Protein AF-A0A1I6SJW9-F1 (afdb_monomer_lite)

Foldseek 3Di:
DDDDDDDDLLADFADPVQWDWDDWDQPPVFLKIKTKGWGQQVRGPNRDHPDTHIDIDMDGPHDDDDPPDDPPPPVNPPDDPPPPDDPDDPDDDD

Radius of gyration: 21.53 Å; chains: 1; bounding box: 33×51×57 Å

Sequence (94 aa):
MEVKPIETELGILLGRDCIFLDEINHIYNSATIELSGEVNGNLATNGKKDTWIKYKIKLTGIYYFNMIELDVSSKYIDNQYKSVSSLTEVVKSD

Secondary structure (DSSP, 8-state):
-PPPPPP-TT--B-SGGGEEEEEEEEEGGGTEEEEEEEEEGGGBTTPPTT-EEEEEEEEESPPP---------GGG-SSSSTTT----------

Structure (mmCIF, N/CA/C/O backbone):
data_AF-A0A1I6SJW9-F1
#
_entry.id   AF-A0A1I6SJW9-F1
#
loop_
_atom_site.group_PDB
_atom_site.id
_atom_site.type_symbol
_atom_site.label_atom_id
_atom_site.label_alt_id
_atom_site.label_comp_id
_atom_site.label_asym_id
_atom_site.label_entity_id
_atom_site.label_seq_id
_atom_site.pdbx_PDB_ins_code
_atom_site.Cartn_x
_atom_site.Cartn_y
_atom_site.Cartn_z
_atom_site.occupancy
_atom_site.B_iso_or_equiv
_atom_site.auth_seq_id
_atom_site.auth_comp_id
_atom_site.auth_asym_id
_atom_site.auth_atom_id
_atom_site.pdbx_PDB_model_num
ATOM 1 N N . MET A 1 1 ? -3.986 -20.812 -12.990 1.00 64.19 1 MET A N 1
ATOM 2 C CA . MET A 1 1 ? -3.108 -20.127 -12.020 1.00 64.19 1 MET A CA 1
ATOM 3 C C . MET A 1 1 ? -4.003 -19.676 -10.886 1.00 64.19 1 MET A C 1
ATOM 5 O O . MET A 1 1 ? -4.967 -18.974 -11.152 1.00 64.19 1 MET A O 1
ATOM 9 N N . GLU A 1 2 ? -3.786 -20.189 -9.681 1.00 83.19 2 GLU A N 1
ATOM 10 C CA . GLU A 1 2 ? -4.633 -19.879 -8.527 1.00 83.19 2 GLU A CA 1
ATOM 11 C C . GLU A 1 2 ? -4.095 -18.609 -7.858 1.00 83.19 2 GLU A C 1
ATOM 13 O O . GLU A 1 2 ? -2.905 -18.534 -7.547 1.00 83.19 2 GLU A O 1
ATOM 18 N N . VAL A 1 3 ? -4.934 -17.583 -7.710 1.00 82.25 3 VAL A N 1
ATOM 19 C CA . VAL A 1 3 ? -4.538 -16.322 -7.071 1.00 82.25 3 VAL A CA 1
ATOM 20 C C . VAL A 1 3 ? -4.619 -16.515 -5.561 1.00 82.25 3 VAL A C 1
ATOM 22 O O . VAL A 1 3 ? -5.694 -16.791 -5.037 1.00 82.25 3 VAL A O 1
ATOM 25 N N . LYS A 1 4 ? -3.488 -16.374 -4.864 1.00 86.25 4 LYS A N 1
ATOM 26 C CA . LYS A 1 4 ? -3.434 -16.425 -3.397 1.00 86.25 4 LYS A CA 1
ATOM 27 C C . LYS A 1 4 ? -3.336 -15.008 -2.827 1.00 86.25 4 LYS A C 1
ATOM 29 O O . LYS A 1 4 ? -2.524 -1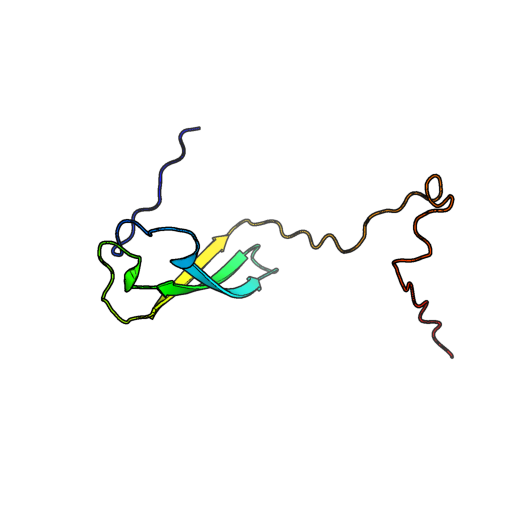4.231 -3.334 1.00 86.25 4 LYS A O 1
ATOM 34 N N . PRO A 1 5 ? -4.139 -14.657 -1.808 1.00 83.12 5 PRO A N 1
ATOM 35 C CA . PRO A 1 5 ? -4.037 -13.358 -1.159 1.00 83.12 5 PRO A CA 1
ATOM 36 C C . PRO A 1 5 ? -2.717 -13.234 -0.391 1.00 83.12 5 PRO A C 1
ATOM 38 O O . PRO A 1 5 ? -2.166 -14.225 0.089 1.00 83.12 5 PRO A O 1
ATOM 41 N N . ILE A 1 6 ? -2.227 -12.001 -0.262 1.00 80.88 6 ILE A N 1
ATOM 42 C CA . ILE A 1 6 ? -1.128 -11.677 0.649 1.00 80.88 6 ILE A CA 1
ATOM 43 C C . ILE A 1 6 ? -1.742 -11.438 2.027 1.00 80.88 6 ILE A C 1
ATOM 45 O O . ILE A 1 6 ? -2.566 -10.538 2.190 1.00 80.88 6 ILE A O 1
ATOM 49 N N . GLU A 1 7 ? -1.349 -12.245 3.006 1.00 87.69 7 GLU A N 1
ATOM 50 C CA . GLU A 1 7 ? -1.768 -12.060 4.394 1.00 87.69 7 GLU A CA 1
ATOM 51 C C . GLU A 1 7 ? -0.890 -11.010 5.079 1.00 87.69 7 GLU A C 1
ATOM 53 O O . GLU A 1 7 ? 0.330 -10.981 4.904 1.00 87.69 7 GLU A O 1
ATOM 58 N N . THR A 1 8 ? -1.519 -10.133 5.860 1.00 86.00 8 THR A N 1
ATOM 59 C CA . THR A 1 8 ? -0.838 -9.081 6.621 1.00 86.00 8 THR A CA 1
ATOM 60 C C . THR A 1 8 ? -1.308 -9.107 8.069 1.00 86.00 8 THR A C 1
ATOM 62 O O . THR A 1 8 ? -2.406 -9.579 8.369 1.00 86.00 8 THR A O 1
ATOM 65 N N . GLU A 1 9 ? -0.507 -8.551 8.976 1.00 92.31 9 GLU A N 1
ATOM 66 C CA . GLU A 1 9 ? -0.871 -8.415 10.394 1.00 92.31 9 GLU A CA 1
ATOM 67 C C . GLU A 1 9 ? -2.145 -7.578 10.623 1.00 92.31 9 GLU A C 1
ATOM 69 O O . GLU A 1 9 ? -2.825 -7.748 11.634 1.00 92.31 9 GLU A O 1
ATOM 74 N N . LEU A 1 10 ? -2.517 -6.740 9.649 1.00 93.00 10 LEU A N 1
ATOM 75 C CA . LEU A 1 10 ? -3.710 -5.888 9.669 1.00 93.00 10 LEU A CA 1
ATOM 76 C C . LEU A 1 10 ? -5.015 -6.664 9.420 1.00 93.00 10 LEU A C 1
ATOM 78 O O . LEU A 1 10 ? -6.105 -6.126 9.633 1.00 93.00 10 LEU A O 1
ATOM 82 N N . GLY A 1 11 ? -4.918 -7.938 9.028 1.00 93.06 11 GLY A N 1
ATOM 83 C CA . GLY A 1 11 ? -6.062 -8.791 8.734 1.00 93.06 11 GLY A CA 1
ATOM 84 C C . GLY A 1 11 ? -6.753 -8.396 7.428 1.00 93.06 11 GLY A C 1
ATOM 85 O O . GLY A 1 11 ? -6.100 -8.166 6.411 1.00 93.06 11 GLY A O 1
ATOM 86 N N . ILE A 1 12 ? -8.086 -8.355 7.444 1.00 92.50 12 ILE A N 1
ATOM 87 C CA . ILE A 1 12 ? -8.901 -8.016 6.274 1.00 92.50 12 ILE A CA 1
ATOM 88 C C . ILE A 1 12 ? -9.056 -6.494 6.199 1.00 92.50 12 ILE A C 1
ATOM 90 O O . ILE A 1 12 ? -9.458 -5.853 7.170 1.00 92.50 12 ILE A O 1
ATOM 94 N N . LEU A 1 13 ? -8.775 -5.930 5.025 1.00 93.88 13 LEU A N 1
ATOM 95 C CA . LEU A 1 13 ? -8.967 -4.513 4.718 1.00 93.88 13 LEU A CA 1
ATOM 96 C C . LEU A 1 13 ? -10.359 -4.309 4.101 1.00 93.88 13 LEU A C 1
ATOM 98 O O . LEU A 1 13 ? -10.704 -4.937 3.097 1.00 93.88 13 LEU A O 1
ATOM 102 N N . LEU A 1 14 ? -11.182 -3.465 4.721 1.00 94.00 14 LEU A N 1
ATOM 103 C CA . LEU A 1 14 ? -12.596 -3.297 4.395 1.00 94.00 14 LEU A CA 1
ATOM 104 C C . LEU A 1 14 ? -12.803 -2.128 3.430 1.00 94.00 14 LEU A C 1
ATOM 106 O O . LEU A 1 14 ? -12.851 -0.964 3.824 1.00 94.00 14 LEU A O 1
ATOM 110 N N . GLY A 1 15 ? -12.998 -2.465 2.157 1.00 91.62 15 GLY A N 1
ATOM 111 C CA . GLY A 1 15 ? -13.293 -1.497 1.104 1.00 91.62 15 GLY A CA 1
ATOM 112 C C . GLY A 1 15 ? -12.057 -0.758 0.588 1.00 91.62 15 GLY A C 1
ATOM 113 O O . GLY A 1 15 ? -10.973 -0.805 1.165 1.00 91.62 15 GLY A O 1
ATOM 114 N N . ARG A 1 16 ? -12.228 -0.068 -0.544 1.00 89.38 16 ARG A N 1
ATOM 115 C CA . ARG A 1 16 ? -11.150 0.702 -1.186 1.00 89.38 16 ARG A CA 1
ATOM 116 C C . ARG A 1 16 ? -10.668 1.849 -0.302 1.00 89.38 16 ARG A C 1
ATOM 118 O O . ARG A 1 16 ? -9.476 2.108 -0.248 1.00 89.38 16 ARG A O 1
ATOM 125 N N . ASP A 1 17 ? -11.589 2.474 0.425 1.00 93.44 17 ASP A N 1
ATOM 126 C CA . ASP A 1 17 ? -11.306 3.618 1.296 1.00 93.44 17 ASP A CA 1
ATOM 127 C C . ASP A 1 17 ? -10.488 3.223 2.543 1.00 93.44 17 ASP A C 1
ATOM 129 O O . ASP A 1 17 ? -10.204 4.058 3.395 1.00 93.44 17 ASP A O 1
ATOM 133 N N . CYS A 1 18 ? -10.110 1.946 2.673 1.00 95.31 18 CYS A N 1
ATOM 134 C CA . CYS A 1 18 ? -9.159 1.475 3.669 1.00 95.31 18 CYS A CA 1
ATOM 135 C C . CYS A 1 18 ? -7.702 1.759 3.270 1.00 95.31 18 CYS A C 1
ATOM 137 O O . CYS A 1 18 ? -6.867 1.868 4.161 1.00 95.31 18 CYS A O 1
ATOM 139 N N . ILE A 1 19 ? -7.380 1.894 1.978 1.00 94.25 19 ILE A N 1
ATOM 140 C CA . ILE A 1 19 ? -6.000 2.004 1.480 1.00 94.25 19 ILE A CA 1
ATOM 141 C C . ILE A 1 19 ? -5.833 3.307 0.701 1.00 94.25 19 ILE A C 1
ATOM 143 O O . ILE A 1 19 ? -6.531 3.539 -0.286 1.00 94.25 19 ILE A O 1
ATOM 147 N N . PHE A 1 20 ? -4.865 4.121 1.106 1.00 96.31 20 PHE A N 1
ATOM 148 C CA . PHE A 1 20 ? -4.509 5.377 0.456 1.00 96.31 20 PHE A CA 1
ATOM 149 C C . PHE A 1 20 ? -3.102 5.269 -0.097 1.00 96.31 20 PHE A C 1
ATOM 151 O O . PHE A 1 20 ? -2.189 4.876 0.620 1.00 96.31 20 PHE A O 1
ATOM 158 N N . LEU A 1 21 ? -2.945 5.603 -1.375 1.00 95.75 21 LEU A N 1
ATOM 159 C CA . LEU A 1 21 ? -1.654 5.654 -2.047 1.00 95.75 21 LEU A CA 1
ATOM 160 C C . LEU A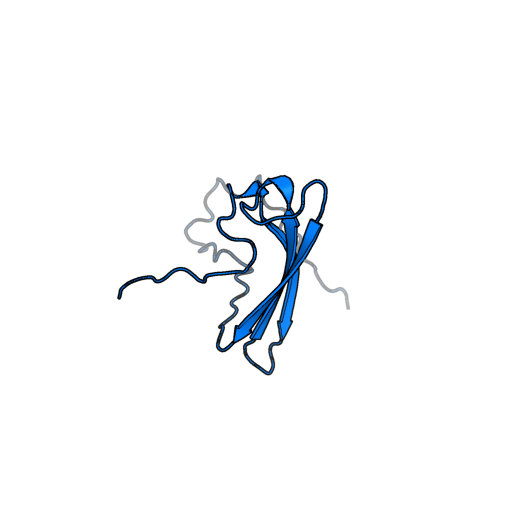 1 21 ? -1.199 7.110 -2.118 1.00 95.75 21 LEU A C 1
ATOM 162 O O . LEU A 1 21 ? -1.825 7.904 -2.818 1.00 95.75 21 LEU A O 1
ATOM 166 N N . ASP A 1 22 ? -0.111 7.427 -1.425 1.00 95.31 22 ASP A N 1
ATOM 167 C CA . ASP A 1 22 ? 0.395 8.797 -1.319 1.00 95.31 22 ASP A CA 1
ATOM 168 C C . ASP A 1 22 ? 1.507 9.069 -2.332 1.00 95.31 22 ASP A C 1
ATOM 170 O O . ASP A 1 22 ? 1.547 10.123 -2.962 1.00 95.31 22 ASP A O 1
ATOM 174 N N . GLU A 1 23 ? 2.417 8.110 -2.505 1.00 95.81 23 GLU A N 1
ATOM 175 C CA . GLU A 1 23 ? 3.606 8.278 -3.332 1.00 95.81 23 GLU A CA 1
ATOM 176 C C . GLU A 1 23 ? 3.866 7.044 -4.199 1.00 95.81 23 GLU A C 1
ATOM 178 O O . GLU A 1 23 ? 3.733 5.894 -3.767 1.00 95.81 23 GLU A O 1
ATOM 183 N N . ILE A 1 24 ? 4.269 7.312 -5.441 1.00 93.31 24 ILE A N 1
ATOM 184 C CA . ILE A 1 24 ? 4.715 6.322 -6.417 1.00 93.31 24 ILE A CA 1
ATOM 185 C C . ILE A 1 24 ? 6.114 6.733 -6.869 1.00 93.31 24 ILE A C 1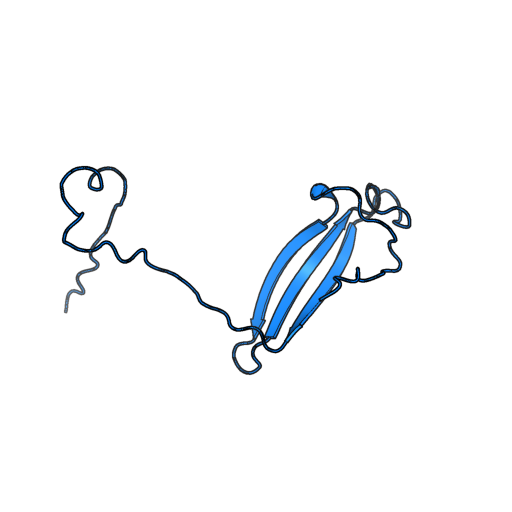
ATOM 187 O O . ILE A 1 24 ? 6.289 7.780 -7.492 1.00 93.31 24 ILE A O 1
ATOM 191 N N . ASN A 1 25 ? 7.107 5.897 -6.58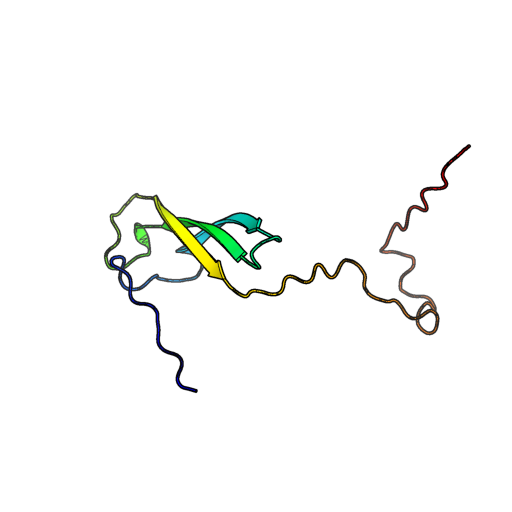8 1.00 91.50 25 ASN A N 1
ATOM 192 C CA . ASN A 1 25 ? 8.491 6.121 -6.981 1.00 91.50 25 ASN A CA 1
ATOM 193 C C . ASN A 1 25 ? 8.952 5.050 -7.980 1.00 91.50 25 ASN A C 1
ATOM 195 O O . ASN A 1 25 ? 8.960 3.852 -7.683 1.00 91.50 25 ASN A O 1
ATOM 199 N N . HIS A 1 26 ? 9.374 5.491 -9.164 1.00 89.19 26 HIS A N 1
ATOM 200 C CA . HIS A 1 26 ? 9.867 4.625 -10.231 1.00 89.19 26 HIS A CA 1
ATOM 201 C C . HIS A 1 26 ? 11.394 4.579 -10.222 1.00 89.19 26 HIS A C 1
ATOM 203 O O . HIS A 1 26 ? 12.068 5.563 -10.528 1.00 89.19 26 HIS A O 1
ATOM 209 N N . ILE A 1 27 ? 11.953 3.405 -9.938 1.00 86.50 27 ILE A N 1
ATOM 210 C CA . ILE A 1 27 ? 13.394 3.169 -9.927 1.00 86.50 27 ILE A CA 1
ATOM 211 C C . ILE A 1 27 ? 13.788 2.461 -11.234 1.00 86.50 27 ILE A C 1
ATOM 213 O O . ILE A 1 27 ? 13.905 1.234 -11.310 1.00 86.50 27 ILE A O 1
ATOM 217 N N . TYR A 1 28 ? 13.976 3.256 -12.293 1.00 79.81 28 TYR A N 1
ATOM 218 C CA . TYR A 1 28 ? 14.150 2.775 -13.673 1.00 79.81 28 TYR A CA 1
ATOM 219 C C . TYR A 1 28 ? 15.348 1.843 -13.876 1.00 79.81 28 TYR A C 1
ATOM 221 O O . TYR A 1 28 ? 15.250 0.868 -14.616 1.00 79.81 28 TYR A O 1
ATOM 229 N N . ASN A 1 29 ? 16.465 2.101 -13.192 1.00 82.31 29 ASN A N 1
ATOM 230 C CA . ASN A 1 29 ? 17.682 1.292 -13.319 1.00 82.31 29 ASN A CA 1
ATOM 231 C C . ASN A 1 29 ? 17.508 -0.168 -12.851 1.00 82.31 29 ASN A C 1
ATOM 233 O O . ASN A 1 29 ? 18.329 -1.015 -13.186 1.00 82.31 29 ASN A O 1
ATOM 237 N N . SER A 1 30 ? 16.460 -0.460 -12.079 1.00 84.25 30 SER A N 1
ATOM 238 C CA . SER A 1 30 ? 16.228 -1.755 -11.435 1.00 84.25 30 SER A CA 1
ATOM 239 C C . SER A 1 30 ? 14.845 -2.330 -11.739 1.00 84.25 30 SER A C 1
ATOM 241 O O . SER A 1 30 ? 14.419 -3.264 -11.059 1.00 84.25 30 SER A O 1
ATOM 243 N N . ALA A 1 31 ? 14.133 -1.775 -12.733 1.00 86.25 31 ALA A N 1
ATOM 244 C CA . ALA A 1 31 ? 12.765 -2.170 -13.089 1.00 86.25 31 ALA A CA 1
ATOM 245 C C . ALA A 1 31 ? 11.868 -2.325 -11.845 1.00 86.25 31 ALA A C 1
ATOM 247 O O . ALA A 1 31 ? 11.173 -3.328 -11.666 1.00 86.25 31 ALA A O 1
ATOM 248 N N . THR A 1 32 ? 11.977 -1.366 -10.924 1.00 90.06 32 THR A N 1
ATOM 249 C CA . THR A 1 32 ? 11.344 -1.427 -9.608 1.00 90.06 32 THR A CA 1
ATOM 250 C C . THR A 1 32 ? 10.392 -0.254 -9.432 1.00 90.06 32 THR A C 1
ATOM 252 O O . THR A 1 32 ? 10.718 0.877 -9.789 1.00 90.06 32 THR A O 1
ATOM 255 N N . ILE A 1 33 ? 9.229 -0.523 -8.846 1.00 92.19 33 ILE A N 1
ATOM 256 C CA . ILE A 1 33 ? 8.283 0.496 -8.394 1.00 92.19 33 ILE A CA 1
ATOM 257 C C . ILE A 1 33 ? 8.141 0.372 -6.882 1.00 92.19 33 ILE A C 1
ATOM 259 O O . ILE A 1 33 ? 7.877 -0.715 -6.362 1.00 92.19 33 ILE A O 1
ATOM 263 N N . GLU A 1 34 ? 8.314 1.486 -6.182 1.00 94.56 34 GLU A N 1
ATOM 264 C CA . GLU A 1 34 ? 7.961 1.614 -4.775 1.00 94.56 34 GLU A CA 1
ATOM 265 C C . GLU A 1 34 ? 6.658 2.402 -4.654 1.00 94.56 34 GLU A C 1
ATOM 267 O O . GLU A 1 34 ? 6.537 3.510 -5.171 1.00 94.56 34 GLU A O 1
ATOM 272 N N . LEU A 1 35 ? 5.682 1.810 -3.975 1.00 95.25 35 LEU A N 1
ATOM 273 C CA . LEU A 1 35 ? 4.417 2.436 -3.617 1.00 95.25 35 LEU A CA 1
ATOM 274 C C . LEU A 1 35 ? 4.427 2.667 -2.112 1.00 95.25 35 LEU A C 1
ATOM 276 O O . LEU A 1 35 ? 4.680 1.724 -1.359 1.00 95.25 35 LEU A O 1
ATOM 280 N N . SER A 1 36 ? 4.122 3.874 -1.664 1.00 97.44 36 SER A N 1
ATOM 281 C CA . SER A 1 36 ? 3.939 4.164 -0.243 1.00 97.44 36 SER A CA 1
ATOM 282 C C . SER A 1 36 ? 2.655 4.920 0.007 1.00 97.44 36 SER A C 1
ATOM 284 O O . SER A 1 36 ? 2.175 5.676 -0.834 1.00 97.44 36 SER A O 1
ATOM 286 N N . GLY A 1 37 ? 2.092 4.674 1.176 1.00 96.62 37 GLY A N 1
ATOM 287 C CA . GLY A 1 37 ? 0.825 5.250 1.558 1.00 96.62 37 GLY A CA 1
ATOM 288 C C . GLY A 1 37 ? 0.421 4.831 2.956 1.00 96.62 37 GLY A C 1
ATOM 289 O O . GLY A 1 37 ? 1.259 4.386 3.750 1.00 96.62 37 GLY A O 1
ATOM 290 N N . GLU A 1 38 ? -0.867 4.929 3.246 1.00 97.19 38 GLU A N 1
ATOM 291 C CA . GLU A 1 38 ? -1.421 4.678 4.568 1.00 97.19 38 GLU A CA 1
ATOM 292 C C . GLU A 1 38 ? -2.677 3.802 4.500 1.00 97.19 38 GLU A C 1
ATOM 294 O O . GLU A 1 38 ? -3.490 3.881 3.579 1.00 97.19 38 GLU A O 1
ATOM 299 N N . VAL A 1 39 ? -2.839 2.941 5.500 1.00 96.38 39 VAL A N 1
ATOM 300 C CA . VAL A 1 39 ? -4.049 2.153 5.731 1.00 96.38 39 VAL A CA 1
ATOM 301 C C . VAL A 1 39 ? -4.851 2.795 6.855 1.00 96.38 39 VAL A C 1
ATOM 303 O O . VAL A 1 39 ? -4.313 3.084 7.926 1.00 96.38 39 VAL A O 1
ATOM 306 N N . ASN A 1 40 ? -6.151 2.975 6.640 1.00 96.94 40 ASN A N 1
ATOM 307 C CA . ASN A 1 40 ? -7.076 3.413 7.673 1.00 96.94 40 ASN A CA 1
ATOM 308 C C . ASN A 1 40 ? -7.295 2.283 8.688 1.00 96.94 40 ASN A C 1
ATOM 310 O O . ASN A 1 40 ? -7.970 1.291 8.394 1.00 96.94 40 ASN A O 1
ATOM 314 N N . GLY A 1 41 ? -6.775 2.451 9.903 1.00 96.00 41 GLY A N 1
ATOM 315 C CA . GLY A 1 41 ? -6.887 1.461 10.971 1.00 96.00 41 GLY A CA 1
ATOM 316 C C . GLY A 1 41 ? -8.326 1.202 11.431 1.00 96.00 41 GLY A C 1
ATOM 317 O O . GLY A 1 41 ? -8.598 0.131 11.962 1.00 96.00 41 GLY A O 1
ATOM 318 N N . ASN A 1 42 ? -9.269 2.118 11.172 1.00 96.44 42 ASN A N 1
ATOM 319 C CA . ASN A 1 42 ? -10.697 1.899 11.442 1.00 96.44 42 ASN A CA 1
ATOM 320 C C . ASN A 1 42 ? -11.350 0.901 10.469 1.00 96.44 42 ASN A C 1
ATOM 322 O O . ASN A 1 42 ? -12.416 0.368 10.774 1.00 96.44 42 ASN A O 1
ATOM 326 N N . LEU A 1 43 ? -10.731 0.658 9.310 1.00 96.38 43 LEU A N 1
ATOM 327 C CA . LEU A 1 43 ? -11.242 -0.216 8.251 1.00 96.38 43 LEU A CA 1
ATOM 328 C C . LEU A 1 43 ? -10.419 -1.505 8.092 1.00 96.38 43 LEU A C 1
ATOM 330 O O . LEU A 1 43 ? -10.691 -2.289 7.191 1.00 96.38 43 LEU A O 1
ATOM 334 N N . ALA A 1 44 ? -9.445 -1.755 8.964 1.00 95.69 44 ALA A N 1
ATOM 335 C CA . ALA A 1 44 ? -8.703 -3.011 9.012 1.00 95.69 44 ALA A CA 1
ATOM 336 C C . ALA A 1 44 ? -9.176 -3.849 10.209 1.00 95.69 44 ALA A C 1
ATOM 338 O O . ALA A 1 44 ? -9.292 -3.323 11.316 1.00 95.69 44 ALA A O 1
ATOM 339 N N . THR A 1 45 ? -9.441 -5.148 10.029 1.00 94.88 45 THR A N 1
ATOM 340 C CA . THR A 1 45 ? -10.019 -5.984 11.105 1.00 94.88 45 THR A CA 1
ATOM 341 C C . THR A 1 45 ? -9.130 -6.082 12.338 1.00 94.88 45 THR A C 1
ATOM 343 O O . THR A 1 45 ? -9.646 -6.139 13.451 1.00 94.88 45 THR A O 1
ATOM 346 N N . ASN A 1 46 ? -7.810 -6.073 12.143 1.00 95.69 46 ASN A N 1
ATOM 347 C CA . ASN A 1 46 ? -6.827 -6.065 13.227 1.00 95.69 46 ASN A CA 1
ATOM 348 C C . ASN A 1 46 ? -6.146 -4.691 13.360 1.00 95.69 46 ASN A C 1
ATOM 350 O O . ASN A 1 46 ? -5.117 -4.563 14.024 1.00 95.69 46 ASN A O 1
ATOM 354 N N . GLY A 1 47 ? -6.692 -3.664 12.704 1.00 91.75 47 GLY A N 1
ATOM 355 C CA . GLY A 1 47 ? -6.180 -2.305 12.754 1.00 91.75 47 GLY A CA 1
ATOM 356 C C . GLY A 1 47 ? -6.427 -1.645 14.106 1.00 91.75 47 GLY A C 1
ATOM 357 O O . GLY A 1 47 ? -7.389 -1.938 14.820 1.00 91.75 47 GLY A O 1
ATOM 358 N N . LYS A 1 48 ? -5.553 -0.702 14.462 1.00 93.56 48 LYS A N 1
ATOM 359 C CA . LYS A 1 48 ? -5.768 0.154 15.627 1.00 93.56 48 LYS A CA 1
ATOM 360 C C . LYS A 1 48 ? -6.717 1.290 15.242 1.00 93.56 48 LYS A C 1
ATOM 362 O O . LYS A 1 48 ? -6.447 2.030 14.296 1.00 93.56 48 LYS A O 1
ATOM 367 N N . LYS A 1 49 ? -7.810 1.450 15.989 1.00 92.69 49 LYS A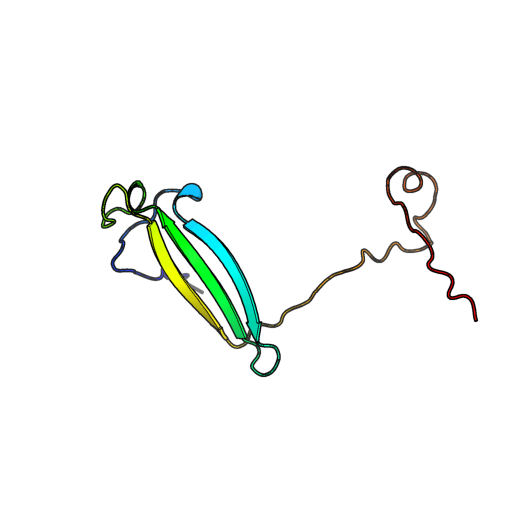 N 1
ATOM 368 C CA . LYS A 1 49 ? -8.768 2.536 15.746 1.00 92.69 49 LYS A CA 1
ATOM 369 C C . LYS A 1 49 ? -8.119 3.915 15.854 1.00 92.69 49 LYS A C 1
ATOM 371 O O . LYS A 1 49 ? -7.176 4.092 16.624 1.00 92.69 49 LYS A O 1
ATOM 376 N N . ASP A 1 50 ? -8.649 4.857 15.081 1.00 93.88 50 ASP A N 1
ATOM 377 C CA . ASP A 1 50 ? -8.204 6.252 14.996 1.00 93.88 50 ASP A CA 1
ATOM 378 C C . ASP A 1 50 ? -6.715 6.392 14.648 1.00 93.88 50 ASP A C 1
ATOM 380 O O . ASP A 1 50 ? -6.018 7.286 15.130 1.00 93.88 50 ASP A O 1
ATOM 384 N N . THR A 1 51 ? -6.210 5.484 13.807 1.00 96.06 51 THR A N 1
ATOM 385 C CA . THR A 1 51 ? -4.836 5.538 13.304 1.00 96.06 51 THR A CA 1
ATOM 386 C C . THR A 1 51 ? -4.755 5.384 11.795 1.00 96.06 51 THR A C 1
ATOM 388 O O . THR A 1 51 ? -5.617 4.777 11.159 1.00 96.06 51 THR A O 1
ATOM 391 N N . TRP A 1 52 ? -3.664 5.921 11.259 1.00 96.06 52 TRP A N 1
ATOM 392 C CA . TRP A 1 52 ? -3.213 5.746 9.889 1.00 96.06 52 TRP A CA 1
ATOM 393 C C . TRP A 1 52 ? -1.904 4.960 9.919 1.00 96.06 52 TRP A C 1
ATOM 395 O O . TRP A 1 52 ? -0.954 5.345 10.605 1.00 96.06 52 TRP A O 1
ATOM 405 N N . ILE A 1 53 ? -1.882 3.811 9.250 1.00 95.19 53 ILE A N 1
ATOM 406 C CA . ILE A 1 53 ? -0.788 2.840 9.323 1.00 95.19 53 ILE A CA 1
ATOM 407 C C . ILE A 1 53 ? -0.008 2.894 8.018 1.00 95.19 53 ILE A C 1
ATOM 409 O O . ILE A 1 53 ? -0.518 2.506 6.970 1.00 95.19 53 ILE A O 1
ATOM 413 N N . LYS A 1 54 ? 1.236 3.368 8.078 1.00 96.00 54 LYS A N 1
ATOM 414 C CA . LYS A 1 54 ? 2.082 3.515 6.890 1.00 96.00 54 LYS A CA 1
ATOM 415 C C . LYS A 1 54 ? 2.444 2.165 6.289 1.00 96.00 54 LYS A C 1
ATOM 417 O O . LYS A 1 54 ? 2.839 1.249 7.009 1.00 96.00 54 LYS A O 1
ATOM 422 N N . TYR A 1 55 ? 2.394 2.076 4.967 1.00 93.94 55 TYR A N 1
ATOM 423 C CA . TYR A 1 55 ? 2.872 0.925 4.217 1.00 93.94 55 TYR A CA 1
ATOM 424 C C . TYR A 1 55 ? 3.882 1.337 3.147 1.00 93.94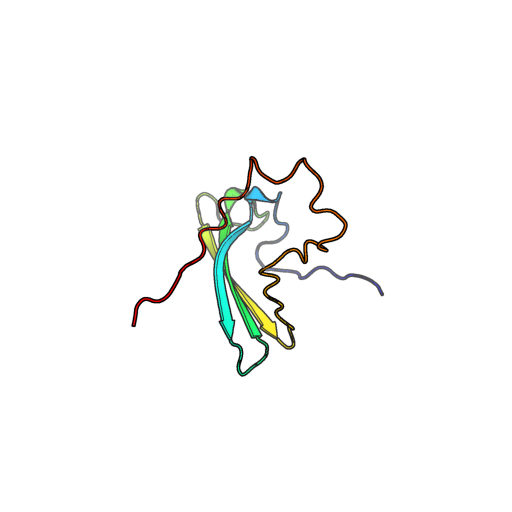 55 TYR A C 1
ATOM 426 O O . TYR A 1 55 ? 3.888 2.464 2.646 1.00 93.94 55 TYR A O 1
ATOM 434 N N . LYS A 1 56 ? 4.724 0.373 2.766 1.00 95.25 56 LYS A N 1
ATOM 435 C CA . LYS A 1 56 ? 5.546 0.438 1.561 1.00 95.25 56 LYS A CA 1
ATOM 436 C C . LYS A 1 56 ? 5.484 -0.905 0.840 1.00 95.25 56 LYS A C 1
ATOM 438 O O . LYS A 1 56 ? 5.750 -1.943 1.440 1.00 95.25 56 LYS A O 1
ATOM 443 N N . ILE A 1 57 ? 5.157 -0.876 -0.446 1.00 92.62 57 ILE A N 1
ATOM 444 C CA . ILE A 1 57 ? 5.157 -2.036 -1.337 1.00 92.62 57 ILE A CA 1
ATOM 445 C C . ILE A 1 57 ? 6.266 -1.827 -2.361 1.00 92.62 57 ILE A C 1
ATOM 447 O O . ILE A 1 57 ? 6.326 -0.789 -3.015 1.00 92.62 57 ILE A O 1
ATOM 451 N N . LYS A 1 58 ? 7.136 -2.825 -2.510 1.00 93.88 58 LYS A N 1
ATOM 452 C CA . LYS A 1 58 ? 8.190 -2.838 -3.524 1.00 93.88 58 LYS A CA 1
ATOM 453 C C . LYS A 1 58 ? 7.889 -3.923 -4.547 1.00 93.88 58 LYS A C 1
ATOM 455 O O . LYS A 1 58 ? 7.873 -5.104 -4.210 1.00 93.88 58 LYS A O 1
ATOM 460 N N . LEU A 1 59 ? 7.668 -3.513 -5.787 1.00 91.00 59 LEU A N 1
ATOM 461 C CA . LEU A 1 59 ? 7.439 -4.393 -6.926 1.00 91.00 59 LEU A CA 1
ATOM 462 C C . LEU A 1 59 ? 8.691 -4.382 -7.802 1.00 91.00 59 LEU A C 1
ATOM 464 O O . LEU A 1 59 ? 9.167 -3.310 -8.162 1.00 91.00 59 LEU A O 1
ATOM 468 N N . THR A 1 60 ? 9.227 -5.551 -8.143 1.00 92.50 60 THR A N 1
ATOM 469 C CA . THR A 1 60 ? 10.437 -5.695 -8.969 1.00 92.50 60 THR A CA 1
ATOM 470 C C . THR A 1 60 ? 10.123 -6.424 -10.273 1.00 92.50 60 THR A C 1
ATOM 472 O O . THR A 1 60 ? 9.153 -7.176 -10.355 1.00 92.50 60 THR A O 1
ATOM 475 N N . GLY A 1 61 ? 10.933 -6.192 -11.310 1.00 85.75 61 GLY A N 1
ATOM 476 C CA . GLY A 1 61 ? 10.696 -6.763 -12.640 1.00 85.75 61 GLY A CA 1
ATOM 477 C C . GLY A 1 61 ? 9.482 -6.158 -13.352 1.00 85.75 61 GLY A C 1
ATOM 478 O O . GLY A 1 61 ? 8.872 -6.813 -14.193 1.00 85.75 61 GLY A O 1
ATOM 479 N N . ILE A 1 62 ? 9.111 -4.925 -13.001 1.00 83.00 62 ILE A N 1
ATOM 480 C CA . ILE A 1 62 ? 7.973 -4.221 -13.589 1.00 83.00 62 ILE A CA 1
ATOM 481 C C . ILE A 1 62 ? 8.436 -3.437 -14.818 1.00 83.00 62 ILE A C 1
ATOM 483 O O . ILE A 1 62 ? 9.352 -2.616 -14.736 1.00 83.00 62 ILE A O 1
ATOM 487 N N . TYR A 1 63 ? 7.753 -3.638 -15.945 1.00 73.50 63 TYR A N 1
ATOM 488 C CA . TYR A 1 63 ? 7.875 -2.768 -17.112 1.00 73.50 63 TYR A CA 1
ATOM 489 C C . TYR A 1 63 ? 6.914 -1.588 -16.968 1.00 73.50 63 TYR A C 1
ATOM 491 O O . TYR A 1 63 ? 5.702 -1.774 -16.877 1.00 73.50 63 TYR A O 1
ATOM 499 N N . TYR A 1 64 ? 7.461 -0.375 -16.940 1.00 66.81 64 TYR A N 1
ATOM 500 C CA . TYR A 1 64 ? 6.676 0.853 -16.929 1.00 66.81 64 TYR A CA 1
ATOM 501 C C . TYR A 1 64 ? 6.589 1.428 -18.342 1.00 66.81 64 TYR A C 1
ATOM 503 O O . TYR A 1 64 ? 7.613 1.717 -18.961 1.00 66.81 64 TYR A O 1
ATOM 511 N N . PHE A 1 65 ? 5.364 1.623 -18.827 1.00 67.25 65 PHE A N 1
ATOM 512 C CA . PHE A 1 65 ? 5.088 2.289 -20.094 1.00 67.25 65 PHE A CA 1
ATOM 513 C C . PHE A 1 65 ? 4.302 3.562 -19.803 1.00 67.25 65 PHE A C 1
ATOM 515 O O . PHE A 1 65 ? 3.138 3.502 -19.411 1.00 67.25 65 PHE A O 1
ATOM 522 N N . ASN A 1 66 ? 4.937 4.716 -19.995 1.00 61.06 66 ASN A N 1
ATOM 523 C CA . ASN A 1 66 ? 4.227 5.986 -19.993 1.00 61.06 66 ASN A CA 1
ATOM 524 C C . ASN A 1 66 ? 3.568 6.160 -21.367 1.00 61.06 66 ASN A C 1
ATOM 526 O O . ASN A 1 66 ? 4.230 6.588 -22.311 1.00 61.06 66 ASN A O 1
ATOM 530 N N . MET A 1 67 ? 2.301 5.768 -21.514 1.00 62.31 67 MET A N 1
ATOM 531 C CA . MET A 1 67 ? 1.552 6.077 -22.735 1.00 62.31 67 MET A CA 1
ATOM 532 C C . MET A 1 67 ? 1.102 7.533 -22.678 1.00 62.31 67 MET A C 1
ATOM 534 O O . MET A 1 67 ? 0.094 7.852 -22.051 1.00 62.31 67 MET A O 1
ATOM 538 N N . ILE A 1 68 ? 1.880 8.407 -23.308 1.00 61.66 68 ILE A N 1
ATOM 539 C CA . ILE A 1 68 ? 1.647 9.855 -23.295 1.00 61.66 68 ILE A CA 1
ATOM 540 C C . ILE A 1 68 ? 0.810 10.361 -24.466 1.00 61.66 68 ILE A C 1
ATOM 542 O O . ILE A 1 68 ? 0.338 11.490 -24.395 1.00 61.66 68 ILE A O 1
ATOM 546 N N . GLU A 1 69 ? 0.552 9.561 -25.501 1.00 56.62 69 GLU A N 1
ATOM 547 C CA . GLU A 1 69 ? -0.204 10.032 -26.664 1.00 56.62 69 GLU A CA 1
ATOM 548 C C . GLU A 1 69 ? -1.146 8.944 -27.196 1.00 56.62 69 GLU A C 1
ATOM 550 O O . GLU A 1 69 ? -0.763 7.791 -27.396 1.00 56.62 69 GLU A O 1
ATOM 555 N N . LEU A 1 70 ? -2.412 9.316 -27.400 1.00 57.16 70 LEU A N 1
ATOM 556 C CA . LEU A 1 70 ? -3.300 8.601 -28.309 1.00 57.16 70 LEU A CA 1
ATOM 557 C C . LEU A 1 70 ? -2.777 8.883 -29.717 1.00 57.16 70 LEU A C 1
ATOM 559 O O . LEU A 1 70 ? -2.859 10.026 -30.162 1.00 57.16 70 LEU A O 1
ATOM 563 N N . ASP A 1 71 ? -2.280 7.866 -30.418 1.00 56.00 71 ASP A N 1
ATOM 564 C CA . ASP A 1 71 ? -2.029 7.964 -31.857 1.00 56.00 71 ASP A CA 1
ATOM 565 C C . ASP A 1 71 ? -3.366 8.233 -32.564 1.00 56.00 71 ASP A C 1
ATOM 567 O O . ASP A 1 71 ? -4.128 7.322 -32.907 1.00 56.00 71 ASP A O 1
ATOM 571 N N . VAL A 1 72 ? -3.694 9.508 -32.767 1.00 55.94 72 VAL A N 1
ATOM 572 C CA . VAL A 1 72 ? -4.828 9.894 -33.599 1.00 55.94 72 VAL A CA 1
ATOM 573 C C . VAL A 1 72 ? -4.379 9.706 -35.038 1.00 55.94 72 VAL A C 1
ATOM 575 O O . VAL A 1 72 ? -3.665 10.531 -35.604 1.00 55.94 72 VAL A O 1
ATOM 578 N N . SER A 1 73 ? -4.777 8.590 -35.648 1.00 55.34 73 SER A N 1
ATOM 579 C CA . SER A 1 73 ? -4.552 8.399 -37.077 1.00 55.34 73 SER A CA 1
ATOM 580 C C . SER A 1 73 ? -5.176 9.569 -37.842 1.00 55.34 73 SER A C 1
ATOM 582 O O . SER A 1 73 ? -6.356 9.881 -37.675 1.00 55.34 73 SER A O 1
ATOM 584 N N . SER A 1 74 ? -4.389 10.184 -38.727 1.00 58.56 74 SER A N 1
ATOM 585 C CA . SER A 1 74 ? -4.804 11.305 -39.581 1.00 58.56 74 SER A CA 1
ATOM 586 C C . SER A 1 74 ? -6.028 11.000 -40.452 1.00 58.56 74 SER A C 1
ATOM 588 O O . SER A 1 74 ? -6.684 11.921 -40.926 1.00 58.56 74 SER A O 1
ATOM 590 N N . LYS A 1 75 ? -6.393 9.719 -40.606 1.00 56.69 75 LYS A N 1
ATOM 591 C CA . LYS A 1 75 ? -7.633 9.267 -41.254 1.00 56.69 75 LYS A CA 1
ATOM 592 C C . LYS A 1 75 ? -8.914 9.526 -40.449 1.00 56.69 75 LYS A C 1
ATOM 594 O O . LYS A 1 75 ? -9.983 9.494 -41.045 1.00 56.69 75 LYS A O 1
ATOM 599 N N . TYR A 1 76 ? -8.831 9.749 -39.135 1.00 55.44 76 TYR A N 1
ATOM 600 C CA . TYR A 1 76 ? -9.989 9.970 -38.250 1.00 55.44 76 TYR A CA 1
ATOM 601 C C . TYR A 1 76 ? -10.055 11.399 -37.684 1.00 55.44 76 TYR A C 1
ATOM 603 O O . TYR A 1 76 ? -10.875 11.682 -36.813 1.00 55.44 76 TYR A O 1
ATOM 611 N N . ILE A 1 77 ? -9.234 12.321 -38.203 1.00 56.88 77 ILE A N 1
ATOM 612 C CA . ILE A 1 77 ? -9.253 13.757 -37.860 1.00 56.88 77 ILE A CA 1
ATOM 613 C C . ILE A 1 77 ? -10.428 14.493 -38.548 1.00 56.88 77 ILE A C 1
ATOM 615 O O . ILE A 1 77 ? -10.526 15.715 -38.505 1.00 56.88 77 ILE A O 1
ATOM 619 N N . ASP A 1 78 ? -11.398 13.783 -39.126 1.00 55.88 78 ASP A N 1
ATOM 620 C CA . ASP A 1 78 ? -12.588 14.434 -39.669 1.00 55.88 78 ASP A CA 1
ATOM 621 C C . ASP A 1 78 ? -13.624 14.748 -38.569 1.00 55.88 78 ASP A C 1
ATOM 623 O O . ASP A 1 78 ? -14.443 13.939 -38.139 1.00 55.88 78 ASP A O 1
ATOM 627 N N . ASN A 1 79 ? -13.574 16.020 -38.165 1.00 54.47 79 ASN A N 1
ATOM 628 C CA . ASN A 1 79 ? -14.680 16.891 -37.750 1.00 54.47 79 ASN A CA 1
ATOM 629 C C . ASN A 1 79 ? -15.292 16.829 -36.340 1.00 54.47 79 ASN A C 1
ATOM 631 O O . ASN A 1 79 ? -16.155 17.664 -36.078 1.00 54.47 79 ASN A O 1
ATOM 635 N N . GLN A 1 80 ? -14.838 15.998 -35.393 1.00 51.62 80 GLN A N 1
ATOM 636 C CA . GLN A 1 80 ? -15.357 16.083 -34.003 1.00 51.62 80 GLN A CA 1
ATOM 637 C C . GLN A 1 80 ? -14.331 16.375 -32.896 1.00 51.62 80 GLN A C 1
ATOM 639 O O . GLN A 1 80 ? -14.725 16.748 -31.796 1.00 51.62 80 GLN A O 1
ATOM 644 N N . TYR A 1 81 ? -13.025 16.313 -33.172 1.00 48.88 81 TYR A N 1
ATOM 645 C CA . TYR A 1 81 ? -11.995 16.453 -32.126 1.00 48.88 81 TYR A CA 1
ATOM 646 C C . TYR A 1 81 ? -11.389 17.860 -31.980 1.00 48.88 81 TYR A C 1
ATOM 648 O O . TYR A 1 81 ? -10.553 18.082 -31.107 1.00 48.88 81 TYR A O 1
ATOM 656 N N . LYS A 1 82 ? -11.832 18.844 -32.776 1.00 49.47 82 LYS A N 1
ATOM 657 C CA . LYS A 1 82 ? -11.302 20.222 -32.721 1.00 49.47 82 LYS A CA 1
ATOM 658 C C . LYS A 1 82 ? -11.743 21.035 -31.494 1.00 49.47 82 LYS A C 1
ATOM 660 O O . LYS A 1 82 ? -11.159 22.082 -31.247 1.00 49.47 82 LYS A O 1
ATOM 665 N N . SER A 1 83 ? -12.751 20.602 -30.735 1.00 49.75 83 SER A N 1
ATOM 666 C CA . SER A 1 83 ? -13.327 21.403 -29.639 1.00 49.75 83 SER A CA 1
ATOM 667 C C . SER A 1 83 ? -12.816 21.059 -28.235 1.00 49.75 83 SER A C 1
ATOM 669 O O . SER A 1 83 ? -13.212 21.737 -27.291 1.00 49.75 83 SER A O 1
ATOM 671 N N . VAL A 1 84 ? -11.960 20.040 -28.065 1.00 48.75 84 VAL A N 1
ATOM 672 C CA . VAL A 1 84 ? -11.613 19.524 -26.718 1.00 48.75 84 VAL A CA 1
ATOM 673 C C . VAL A 1 84 ? -10.112 19.399 -26.448 1.00 48.75 84 VAL A C 1
ATOM 675 O O . VAL A 1 84 ? -9.720 19.087 -25.328 1.00 48.75 84 VAL A O 1
ATOM 678 N N . SER A 1 85 ? -9.252 19.658 -27.434 1.00 42.56 85 SER A N 1
ATOM 679 C CA . SER A 1 85 ? -7.803 19.544 -27.258 1.00 42.56 85 SER A CA 1
ATOM 680 C C . SER A 1 85 ? -7.106 20.810 -27.740 1.00 42.56 85 SER A C 1
ATOM 682 O O . SER A 1 85 ? -7.060 21.090 -28.937 1.00 42.56 85 SER A O 1
ATOM 684 N N . SER A 1 86 ? -6.575 21.598 -26.801 1.00 46.75 86 SER A N 1
ATOM 685 C CA . SER A 1 86 ? -5.625 22.662 -27.118 1.00 46.75 86 SER A CA 1
ATOM 686 C C . SER A 1 86 ? -4.250 22.035 -27.348 1.00 46.75 86 SER A C 1
ATOM 688 O O . SER A 1 86 ? -3.426 21.942 -26.439 1.00 46.75 86 SER A O 1
ATOM 690 N N . LEU A 1 87 ? -4.014 21.575 -28.571 1.00 51.16 87 LEU A N 1
ATOM 691 C CA . LEU A 1 87 ? -2.669 21.299 -29.061 1.00 51.16 87 LEU A CA 1
ATOM 692 C C . LEU A 1 87 ? -1.994 22.646 -29.334 1.00 51.16 87 LEU A C 1
ATOM 694 O O . LEU A 1 87 ? -2.124 23.209 -30.419 1.00 51.16 87 LEU A O 1
ATOM 698 N N . THR A 1 88 ? -1.331 23.202 -28.324 1.00 46.56 88 THR A N 1
ATOM 699 C CA . THR A 1 88 ? -0.480 24.378 -28.516 1.00 46.56 88 THR A CA 1
ATOM 700 C C . THR A 1 88 ? 0.859 23.906 -29.068 1.00 46.56 88 THR A C 1
ATOM 702 O O . THR A 1 88 ? 1.658 23.301 -28.356 1.00 46.56 88 THR A O 1
ATOM 705 N N . GLU A 1 89 ? 1.092 24.169 -30.349 1.00 49.34 89 GLU A N 1
ATOM 706 C CA . GLU A 1 89 ? 2.386 23.986 -31.000 1.00 49.34 89 GLU A CA 1
ATOM 707 C C . GLU A 1 89 ? 3.407 24.954 -30.379 1.00 49.34 89 GLU A C 1
ATOM 709 O O . GLU A 1 89 ? 3.262 26.175 -30.466 1.00 49.34 89 GLU A O 1
ATOM 714 N N . VAL A 1 90 ? 4.438 24.425 -29.714 1.00 47.06 90 VAL A N 1
ATOM 715 C CA . VAL A 1 90 ? 5.572 25.235 -29.249 1.00 47.06 90 VAL A CA 1
ATOM 716 C C . VAL A 1 90 ? 6.545 25.382 -30.412 1.00 47.06 90 VAL A C 1
ATOM 718 O O . VAL A 1 90 ? 7.413 24.538 -30.626 1.00 47.06 90 VAL A O 1
ATOM 721 N N . VAL A 1 91 ? 6.405 26.469 -31.167 1.00 46.38 91 VAL A N 1
ATOM 722 C CA . VAL A 1 91 ? 7.413 26.869 -32.152 1.00 46.38 91 VAL A CA 1
ATOM 723 C C . VAL A 1 91 ? 8.586 27.480 -31.386 1.00 46.38 91 VAL A C 1
ATOM 725 O O . VAL A 1 91 ? 8.452 28.536 -30.770 1.00 46.38 91 VAL A O 1
ATOM 728 N N . LYS A 1 92 ? 9.741 26.805 -31.386 1.00 41.84 92 LYS A N 1
ATOM 729 C CA . LYS A 1 92 ? 10.998 27.415 -30.933 1.00 41.84 92 LYS A CA 1
ATOM 730 C C . LYS A 1 92 ? 11.345 28.568 -31.876 1.00 41.84 92 LYS A C 1
ATOM 732 O O . LYS A 1 92 ? 11.509 28.347 -33.070 1.00 41.84 92 LYS A O 1
ATOM 737 N N . SER A 1 93 ? 11.453 29.772 -31.331 1.00 44.38 93 SER A N 1
ATOM 738 C CA . SER A 1 93 ? 12.102 30.911 -31.980 1.00 44.38 93 SER A CA 1
ATOM 739 C C . SER A 1 93 ? 13.618 30.820 -31.771 1.00 44.38 93 SER A C 1
ATOM 741 O O . SER A 1 93 ? 14.042 30.608 -30.631 1.00 44.38 93 SER A O 1
ATOM 743 N N . ASP A 1 94 ? 14.380 30.950 -32.862 1.00 41.19 94 ASP A N 1
ATOM 744 C CA . ASP A 1 94 ? 15.852 31.041 -32.888 1.00 41.19 94 ASP A CA 1
ATOM 745 C C . ASP A 1 94 ? 16.398 32.248 -32.103 1.00 41.19 94 ASP A C 1
ATOM 747 O O . ASP A 1 94 ? 15.727 33.310 -32.090 1.00 41.19 94 ASP A O 1
#

pLDDT: mean 78.56, std 19.03, range [41.19, 97.44]